Protein AF-A0AAV7AA94-F1 (afdb_monomer_lite)

Structure (mmCIF, N/CA/C/O backbone):
data_AF-A0AAV7AA94-F1
#
_entry.id   AF-A0AAV7AA94-F1
#
loop_
_atom_site.group_PDB
_atom_site.id
_atom_site.type_symbol
_atom_site.label_atom_id
_atom_site.label_alt_id
_atom_site.label_comp_id
_atom_site.label_asym_id
_atom_site.label_entity_id
_atom_site.label_seq_id
_atom_site.pdbx_PDB_ins_code
_atom_site.Cartn_x
_atom_site.Cartn_y
_atom_site.Cartn_z
_atom_site.occupancy
_atom_site.B_iso_or_equiv
_atom_site.auth_seq_id
_atom_site.auth_comp_id
_atom_site.auth_asym_id
_atom_site.auth_atom_id
_atom_site.pdbx_PDB_model_num
ATOM 1 N N . TYR A 1 1 ? -14.683 -8.692 16.006 1.00 83.81 1 TYR A N 1
ATOM 2 C CA . TYR A 1 1 ? -14.451 -7.407 15.322 1.00 83.81 1 TYR A CA 1
ATOM 3 C C . TYR A 1 1 ? -14.321 -7.687 13.835 1.00 83.81 1 TYR A C 1
ATOM 5 O O . TYR A 1 1 ? -13.961 -8.804 13.477 1.00 83.81 1 TYR A O 1
ATOM 13 N N . VAL A 1 2 ? -14.626 -6.713 12.987 1.00 88.62 2 VAL A N 1
ATOM 14 C CA . VAL A 1 2 ? -14.493 -6.786 11.529 1.00 88.62 2 VAL A CA 1
ATOM 15 C C . VAL A 1 2 ? -13.723 -5.552 11.081 1.00 88.62 2 VAL A C 1
ATOM 17 O O . VAL A 1 2 ? -14.045 -4.448 11.504 1.00 88.62 2 VAL A O 1
ATOM 20 N N . CYS A 1 3 ? -12.689 -5.728 10.267 1.00 88.19 3 CYS A N 1
ATOM 21 C CA . CYS A 1 3 ? -11.941 -4.614 9.691 1.00 88.19 3 CYS A CA 1
ATOM 22 C C . CYS A 1 3 ? -12.402 -4.384 8.258 1.00 88.19 3 CYS A C 1
ATOM 24 O O . CYS A 1 3 ? -12.640 -5.354 7.540 1.00 88.19 3 CYS A O 1
ATOM 26 N N . LEU A 1 4 ? -12.528 -3.120 7.863 1.00 88.44 4 LEU A N 1
ATOM 27 C CA . LEU A 1 4 ? -12.713 -2.785 6.458 1.00 88.44 4 LEU A CA 1
ATOM 28 C C . LEU A 1 4 ? -11.383 -2.921 5.723 1.00 88.44 4 LEU A C 1
ATOM 30 O O . LEU A 1 4 ? -10.312 -2.720 6.306 1.00 88.44 4 LEU A O 1
ATOM 34 N N . ASP A 1 5 ? -11.469 -3.236 4.438 1.00 85.06 5 ASP A N 1
ATOM 35 C CA . ASP A 1 5 ? -10.326 -3.125 3.548 1.00 85.06 5 ASP A CA 1
ATOM 36 C C . ASP A 1 5 ? -9.889 -1.658 3.436 1.00 85.06 5 ASP A C 1
ATOM 38 O O . ASP A 1 5 ? -10.720 -0.743 3.514 1.00 85.06 5 ASP A O 1
ATOM 42 N N . PRO A 1 6 ? -8.584 -1.403 3.279 1.00 84.88 6 PRO A N 1
ATOM 43 C CA . PRO A 1 6 ? -8.102 -0.048 3.114 1.00 84.88 6 PRO A CA 1
ATOM 44 C C . PRO A 1 6 ? -8.550 0.573 1.801 1.00 84.88 6 PRO A C 1
ATOM 46 O O . PRO A 1 6 ? -8.665 -0.097 0.777 1.00 84.88 6 PRO A O 1
ATOM 49 N N . GLU A 1 7 ? -8.737 1.887 1.822 1.00 86.81 7 GLU A N 1
ATOM 50 C CA . GLU A 1 7 ? -9.044 2.649 0.620 1.00 86.81 7 GLU A CA 1
ATOM 51 C C . GLU A 1 7 ? -7.862 2.583 -0.356 1.00 86.81 7 GLU A C 1
ATOM 53 O O . GLU A 1 7 ? -6.722 2.856 0.022 1.00 86.81 7 GLU A O 1
ATOM 58 N N . ILE A 1 8 ? -8.126 2.198 -1.606 1.00 86.50 8 ILE A N 1
ATOM 59 C CA . ILE A 1 8 ? -7.104 2.032 -2.645 1.00 86.50 8 ILE A CA 1
ATOM 60 C C . ILE A 1 8 ? -7.141 3.238 -3.582 1.00 86.50 8 ILE A C 1
ATOM 62 O O . ILE A 1 8 ? -8.186 3.581 -4.136 1.00 86.50 8 ILE A O 1
ATOM 66 N N . ASN A 1 9 ? -5.983 3.852 -3.817 1.00 84.81 9 ASN A N 1
ATOM 67 C CA . ASN A 1 9 ? -5.829 4.940 -4.769 1.00 84.81 9 ASN A CA 1
ATOM 68 C C . ASN A 1 9 ? -6.053 4.425 -6.210 1.00 84.81 9 ASN A C 1
ATOM 70 O O . ASN A 1 9 ? -5.343 3.519 -6.658 1.00 84.81 9 ASN A O 1
ATOM 74 N N . PRO A 1 10 ? -6.990 5.009 -6.984 1.00 84.12 10 PRO A N 1
ATOM 75 C CA . PRO A 1 10 ? -7.335 4.522 -8.322 1.00 84.12 10 PRO A CA 1
ATOM 76 C C . PRO A 1 10 ? -6.225 4.710 -9.370 1.00 84.12 10 PRO A C 1
ATOM 78 O O . PRO A 1 10 ? -6.299 4.114 -10.449 1.00 84.12 10 PRO A O 1
ATOM 81 N N . VAL A 1 11 ? -5.222 5.550 -9.093 1.00 82.75 11 VAL A N 1
ATOM 82 C CA . VAL A 1 11 ? -4.105 5.834 -10.006 1.00 82.75 11 VAL A CA 1
ATOM 83 C C . VAL A 1 11 ? -2.972 4.836 -9.799 1.00 82.75 11 VAL A C 1
ATOM 85 O O . VAL A 1 11 ? -2.507 4.228 -10.766 1.00 82.75 11 VAL A O 1
ATOM 88 N N . THR A 1 12 ? -2.544 4.670 -8.550 1.00 82.25 12 THR A N 1
ATOM 89 C CA . THR A 1 12 ? -1.344 3.911 -8.171 1.00 82.25 12 THR A CA 1
ATOM 90 C C . THR A 1 12 ? -1.650 2.481 -7.732 1.00 82.25 12 THR A C 1
ATOM 92 O O . THR A 1 12 ? -0.735 1.666 -7.659 1.00 82.25 12 THR A O 1
ATOM 95 N N . GLN A 1 13 ? -2.925 2.163 -7.473 1.00 80.12 13 GLN A N 1
ATOM 96 C CA . GLN A 1 13 ? -3.368 0.922 -6.824 1.00 80.12 13 GLN A CA 1
ATOM 97 C C . GLN A 1 13 ? -2.740 0.690 -5.441 1.00 80.12 13 GLN A C 1
ATOM 99 O O . GLN A 1 13 ? -2.670 -0.442 -4.965 1.00 80.12 13 GLN A O 1
ATOM 104 N N . GLU A 1 14 ? -2.292 1.755 -4.776 1.00 84.00 14 GLU A N 1
ATOM 105 C CA . GLU A 1 14 ? -1.731 1.676 -3.431 1.00 84.00 14 GLU A CA 1
ATOM 106 C C . GLU A 1 14 ? -2.779 2.024 -2.363 1.00 84.00 14 GLU A C 1
ATOM 108 O O . GLU A 1 14 ? -3.677 2.829 -2.624 1.00 84.00 14 GLU A O 1
ATOM 113 N N . PRO A 1 15 ? -2.669 1.472 -1.146 1.00 84.06 15 PRO A N 1
ATOM 114 C CA . PRO A 1 15 ? -3.479 1.917 -0.022 1.00 84.06 15 PRO A CA 1
ATOM 115 C C . PRO A 1 15 ? -3.218 3.393 0.300 1.00 84.06 15 PRO A C 1
ATOM 117 O O . PRO A 1 15 ? -2.068 3.825 0.421 1.00 84.06 15 PRO A O 1
ATOM 120 N N . VAL A 1 16 ? -4.286 4.168 0.474 1.00 82.44 16 VAL A N 1
ATOM 121 C CA . VAL A 1 16 ? -4.217 5.593 0.804 1.00 82.44 16 VAL A CA 1
ATOM 122 C C . VAL A 1 16 ? -3.453 5.772 2.123 1.00 82.44 16 VAL A C 1
ATOM 124 O O . VAL A 1 16 ? -3.758 5.128 3.124 1.00 82.44 16 VAL A O 1
ATOM 127 N N . ARG A 1 17 ? -2.453 6.669 2.122 1.00 79.38 17 ARG A N 1
ATOM 128 C CA . ARG A 1 17 ? -1.553 6.956 3.262 1.00 79.38 17 ARG A CA 1
ATOM 129 C C . ARG A 1 17 ? -0.645 5.783 3.674 1.00 79.38 17 ARG A C 1
ATOM 131 O O . ARG A 1 17 ? -0.409 5.571 4.861 1.00 79.38 17 ARG A O 1
ATOM 138 N N . CYS A 1 18 ? -0.088 5.061 2.702 1.00 83.50 18 CYS A N 1
ATOM 139 C CA . CYS A 1 18 ? 1.033 4.147 2.938 1.00 83.50 18 CYS A CA 1
ATOM 140 C C . CYS A 1 18 ? 2.299 4.919 3.349 1.00 83.50 18 CYS A C 1
ATOM 142 O O . CYS A 1 18 ? 2.897 5.624 2.540 1.00 83.50 18 CYS A O 1
ATOM 144 N N . ALA A 1 19 ? 2.717 4.780 4.609 1.00 81.50 19 ALA A N 1
ATOM 145 C CA . ALA A 1 19 ? 3.949 5.360 5.140 1.00 81.50 19 ALA A CA 1
ATOM 146 C C . ALA A 1 19 ? 4.774 4.265 5.825 1.00 81.50 19 ALA A C 1
ATOM 148 O O . ALA A 1 19 ? 4.233 3.448 6.563 1.00 81.50 19 ALA A O 1
ATOM 149 N N . ASN A 1 20 ? 6.090 4.219 5.587 1.00 85.25 20 ASN A N 1
ATOM 150 C CA . ASN A 1 20 ? 6.971 3.183 6.153 1.00 85.25 20 ASN A CA 1
ATOM 151 C C . ASN A 1 20 ? 6.428 1.750 5.960 1.00 85.25 20 ASN A C 1
ATOM 153 O O . ASN A 1 20 ? 6.374 0.961 6.901 1.00 85.25 20 ASN A O 1
ATOM 157 N N . PHE A 1 21 ? 5.975 1.429 4.743 1.00 83.25 21 PHE A N 1
ATOM 158 C CA . PHE A 1 21 ? 5.410 0.117 4.386 1.00 83.25 21 PHE A CA 1
ATOM 159 C C . PHE A 1 21 ? 4.195 -0.323 5.217 1.00 83.25 21 PHE A C 1
ATOM 161 O O . PHE A 1 21 ? 3.848 -1.505 5.252 1.00 83.25 21 PHE A O 1
ATOM 168 N N . THR A 1 22 ? 3.532 0.624 5.878 1.00 87.25 22 THR A N 1
ATOM 169 C CA . THR A 1 22 ? 2.361 0.367 6.709 1.00 87.25 22 THR A CA 1
ATOM 170 C C . THR A 1 22 ? 1.267 1.379 6.385 1.00 87.25 22 THR A C 1
ATOM 172 O O . THR A 1 22 ? 1.534 2.564 6.191 1.00 87.25 22 THR A O 1
ATOM 175 N N . ALA A 1 23 ? 0.023 0.926 6.317 1.00 88.81 23 ALA A N 1
ATOM 176 C CA . ALA A 1 23 ? -1.131 1.816 6.290 1.00 88.81 23 ALA A CA 1
ATOM 177 C C . ALA A 1 23 ? -2.195 1.326 7.276 1.00 88.81 23 ALA A C 1
ATOM 179 O O . ALA A 1 23 ? -2.098 0.219 7.803 1.00 88.81 23 ALA A O 1
ATOM 180 N N . SER A 1 24 ? -3.160 2.185 7.596 1.00 88.31 24 SER A N 1
ATOM 181 C CA . SER A 1 24 ? -4.094 1.983 8.710 1.00 88.31 24 SER A CA 1
ATOM 182 C C . SER A 1 24 ? -5.532 1.908 8.217 1.00 88.31 24 SER A C 1
ATOM 184 O O . SER A 1 24 ? -5.987 2.814 7.523 1.00 88.31 24 SER A O 1
ATOM 186 N N . ALA A 1 25 ? -6.248 0.840 8.580 1.00 89.19 25 ALA A N 1
ATOM 187 C CA . ALA A 1 25 ? -7.649 0.633 8.209 1.00 89.19 25 ALA A CA 1
ATOM 188 C C . ALA A 1 25 ? -8.548 0.624 9.457 1.00 89.19 25 ALA A C 1
ATOM 190 O O . ALA A 1 25 ? -8.123 0.118 10.503 1.00 89.19 25 A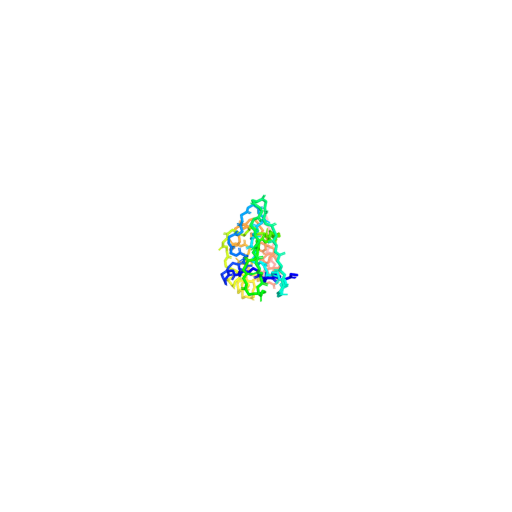LA A O 1
ATOM 191 N N . PRO A 1 26 ? -9.771 1.179 9.381 1.00 89.38 26 PRO A N 1
ATOM 192 C CA . PRO A 1 26 ? -10.699 1.195 10.505 1.00 89.38 26 PRO A CA 1
ATOM 193 C C . PRO A 1 26 ? -11.290 -0.198 10.769 1.00 89.38 26 PRO A C 1
ATOM 195 O O . PRO A 1 26 ? -11.689 -0.918 9.848 1.00 89.38 26 PRO A O 1
ATOM 198 N N . CYS A 1 27 ? -11.387 -0.558 12.048 1.00 89.19 27 CYS A N 1
ATOM 199 C CA . CYS A 1 27 ? -11.992 -1.800 12.512 1.00 89.19 27 CYS A CA 1
ATOM 200 C C . CYS A 1 27 ? -13.173 -1.542 13.453 1.00 89.19 27 CYS A C 1
ATOM 202 O O . CYS A 1 27 ? -13.127 -0.684 14.338 1.00 89.19 27 CYS A O 1
ATOM 204 N N 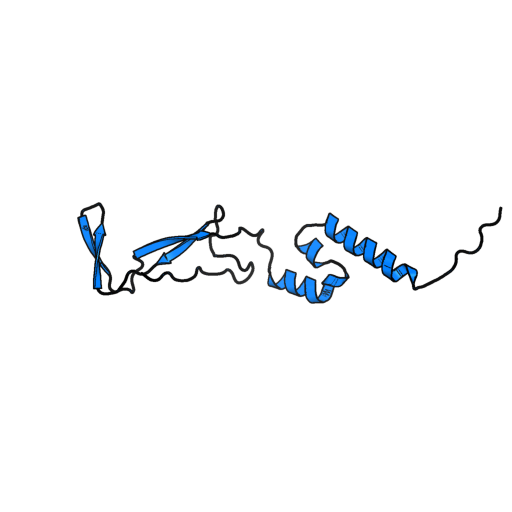. TYR A 1 28 ? -14.216 -2.350 13.276 1.00 90.19 28 TYR A N 1
ATOM 205 C CA . TYR A 1 28 ? -15.487 -2.284 13.981 1.00 90.19 28 TYR A CA 1
ATOM 206 C C . TYR A 1 28 ? -15.590 -3.443 14.981 1.00 90.19 28 TYR A C 1
ATOM 208 O O . TYR A 1 28 ? -15.471 -4.616 14.601 1.00 90.19 28 TYR A O 1
ATOM 216 N N . PRO A 1 29 ? -15.780 -3.165 16.275 1.00 88.50 29 PRO A N 1
ATOM 217 C CA . PRO A 1 29 ? -16.061 -4.196 17.267 1.00 88.50 29 PRO A CA 1
ATOM 218 C C . PRO A 1 29 ? -17.420 -4.876 17.023 1.00 88.50 29 PRO A C 1
ATOM 220 O O . PRO A 1 29 ? -18.221 -4.433 16.207 1.00 88.50 29 PRO A O 1
ATOM 223 N N . ALA A 1 30 ? -17.670 -6.000 17.701 1.00 86.12 30 ALA A N 1
ATOM 224 C CA . ALA A 1 30 ? -18.969 -6.671 17.614 1.00 86.12 30 ALA A CA 1
ATOM 225 C C . ALA A 1 30 ? -20.083 -5.788 18.222 1.00 86.12 30 ALA A C 1
ATOM 227 O O . ALA A 1 30 ? -19.797 -5.000 19.123 1.00 86.12 30 ALA A O 1
ATOM 228 N N . PRO A 1 31 ? -21.339 -5.894 17.757 1.00 87.50 31 PRO A N 1
ATOM 229 C CA . PRO A 1 31 ? -22.448 -5.169 18.370 1.00 87.50 31 PRO A CA 1
ATOM 230 C C . PRO A 1 31 ? -22.679 -5.634 19.815 1.00 87.50 31 PRO A C 1
ATOM 232 O O . PRO A 1 31 ? -22.487 -6.810 20.127 1.00 87.50 31 PRO A O 1
ATOM 235 N N . ASN A 1 32 ? -23.133 -4.719 20.675 1.00 86.38 32 ASN A N 1
ATOM 236 C CA . ASN A 1 32 ? -23.437 -4.956 22.093 1.00 86.38 32 ASN A CA 1
ATOM 237 C C . ASN A 1 32 ? -22.229 -5.395 22.938 1.00 86.38 32 ASN A C 1
ATOM 239 O O . ASN A 1 32 ? -22.382 -6.170 23.882 1.00 86.38 32 ASN A O 1
ATOM 243 N N . ILE A 1 33 ? -21.031 -4.893 22.623 1.00 84.94 33 ILE A N 1
ATOM 244 C CA . ILE A 1 33 ? -19.844 -5.087 23.466 1.00 84.94 33 ILE A CA 1
ATOM 245 C C . ILE A 1 33 ? -19.437 -3.770 24.125 1.00 84.94 33 ILE A C 1
ATOM 247 O O . ILE A 1 33 ? -19.423 -2.720 23.487 1.00 84.94 33 ILE A O 1
ATOM 251 N N . SER A 1 34 ? -19.105 -3.823 25.412 1.00 83.69 34 SER A N 1
ATOM 252 C CA . SER A 1 34 ? -18.586 -2.685 26.170 1.00 83.69 34 SER A CA 1
ATOM 253 C C . SER A 1 34 ? -17.080 -2.829 26.349 1.00 83.69 34 SER A C 1
ATOM 255 O O . SER A 1 34 ? -16.637 -3.813 26.947 1.00 83.69 34 SER A O 1
ATOM 257 N N . CYS A 1 35 ? -16.294 -1.862 25.876 1.00 78.44 35 CYS A N 1
ATOM 258 C CA . CYS A 1 35 ? -14.876 -1.797 26.222 1.00 78.44 35 CYS A CA 1
ATOM 259 C C . CYS A 1 35 ? -14.678 -0.833 27.384 1.00 78.44 35 CYS A C 1
ATOM 261 O O . CYS A 1 35 ? -15.364 0.181 27.495 1.00 78.44 35 CYS A O 1
ATOM 263 N N . LYS A 1 36 ? -13.708 -1.154 28.234 1.00 85.75 36 LYS A N 1
ATOM 264 C CA . LYS A 1 36 ? -13.233 -0.262 29.281 1.00 85.75 36 LYS A CA 1
ATOM 265 C C . LYS A 1 36 ? -11.891 0.302 28.838 1.00 85.75 36 LYS A C 1
ATOM 267 O O . LYS A 1 36 ? -10.982 -0.476 28.553 1.00 85.75 36 LYS A O 1
ATOM 272 N N . ASP A 1 37 ? -11.802 1.620 28.740 1.00 81.56 37 ASP A N 1
ATOM 273 C CA . ASP A 1 37 ? -10.551 2.297 28.406 1.00 81.56 37 ASP A CA 1
ATOM 274 C C . ASP A 1 37 ? -9.571 2.253 29.594 1.00 81.56 37 ASP A C 1
ATOM 276 O O . ASP A 1 37 ? -9.961 1.932 30.724 1.00 81.56 37 ASP A O 1
ATOM 280 N N . TYR A 1 38 ? -8.308 2.607 29.360 1.00 79.56 38 TYR A N 1
ATOM 281 C CA . TYR A 1 38 ? -7.283 2.717 30.402 1.00 79.56 38 TYR A CA 1
ATOM 282 C C . TYR A 1 38 ? -7.666 3.733 31.493 1.00 79.56 38 TYR A C 1
ATOM 284 O O . TYR A 1 38 ? -7.340 3.520 32.659 1.00 79.56 38 TYR A O 1
ATOM 292 N N . ASP A 1 39 ? -8.448 4.759 31.144 1.00 82.38 39 ASP A N 1
ATOM 293 C CA . ASP A 1 39 ? -9.008 5.753 32.074 1.00 82.38 39 ASP A CA 1
ATOM 294 C C . ASP A 1 39 ? -10.263 5.265 32.829 1.00 82.38 39 ASP A C 1
ATOM 296 O O . ASP A 1 39 ? -10.867 5.996 33.615 1.00 82.38 39 ASP A O 1
ATOM 300 N N . GLY A 1 40 ? -10.698 4.021 32.599 1.00 82.56 40 GLY A N 1
ATOM 301 C CA . GLY A 1 40 ? -11.854 3.416 33.262 1.00 82.56 40 GLY A CA 1
ATOM 302 C C . GLY A 1 40 ? -13.216 3.802 32.678 1.00 82.56 40 GLY A C 1
ATOM 303 O O . GLY A 1 40 ? -14.236 3.313 33.170 1.00 82.56 40 GLY A O 1
ATOM 304 N N . ASN A 1 41 ? -13.249 4.619 31.621 1.00 83.56 41 ASN A N 1
ATOM 305 C CA . ASN A 1 41 ? -14.468 4.958 30.892 1.00 83.56 41 ASN A CA 1
ATOM 306 C C . ASN A 1 41 ? -14.996 3.734 30.122 1.00 83.56 41 ASN A C 1
ATOM 308 O O . ASN A 1 41 ? -14.222 3.008 29.501 1.00 83.56 41 ASN A O 1
ATOM 312 N N . THR A 1 42 ? -16.306 3.491 30.179 1.00 81.25 42 THR A N 1
ATOM 313 C CA . THR A 1 42 ? -16.940 2.349 29.508 1.00 81.25 42 THR A CA 1
ATOM 314 C C . THR A 1 42 ? -17.665 2.832 28.259 1.00 81.25 42 THR A C 1
ATOM 316 O O . THR A 1 42 ? -18.690 3.502 28.358 1.00 81.25 42 THR A O 1
ATOM 319 N N . THR A 1 43 ? -17.150 2.482 27.084 1.00 80.25 43 THR A N 1
ATOM 320 C CA . THR A 1 43 ? -17.779 2.786 25.796 1.00 80.25 43 THR A CA 1
ATOM 321 C C . THR A 1 43 ? -18.502 1.546 25.280 1.00 80.25 43 THR A C 1
ATOM 323 O O . THR A 1 43 ? -17.921 0.468 25.137 1.00 80.25 43 THR A O 1
ATOM 326 N N . ALA A 1 44 ? -19.811 1.674 25.064 1.00 81.00 44 ALA A N 1
ATOM 327 C CA . ALA A 1 44 ? -20.638 0.616 24.499 1.00 81.00 44 ALA A CA 1
ATOM 328 C C . ALA A 1 44 ? -20.656 0.751 22.977 1.00 81.00 44 ALA A C 1
ATOM 330 O O . ALA A 1 44 ? -21.112 1.762 22.451 1.00 81.00 44 ALA A O 1
ATOM 331 N N . PHE A 1 45 ? -20.191 -0.275 22.270 1.00 81.50 45 PHE A N 1
ATOM 332 C CA . PHE A 1 45 ? -20.140 -0.262 20.818 1.00 81.50 45 PHE A CA 1
ATOM 333 C C . PHE A 1 45 ? -21.342 -0.993 20.215 1.00 81.50 45 PHE A C 1
ATOM 335 O O . PHE A 1 45 ? -21.576 -2.179 20.456 1.00 81.50 45 PHE A O 1
ATOM 342 N N . SER A 1 46 ? -22.068 -0.295 19.342 1.00 79.88 46 SER A N 1
ATOM 343 C CA . SER A 1 46 ? -23.196 -0.845 18.570 1.00 79.88 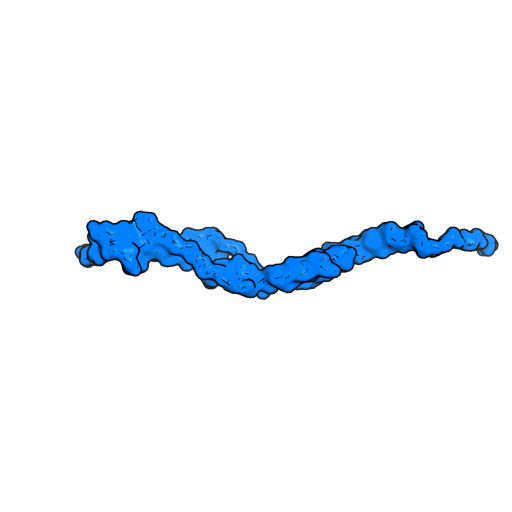46 SER A CA 1
ATOM 344 C C . SER A 1 46 ? -22.748 -1.556 17.274 1.00 79.88 46 SER A C 1
ATOM 346 O O . SER A 1 46 ? -23.549 -1.897 16.410 1.00 79.88 46 SER A O 1
ATOM 348 N N . GLY A 1 47 ? -21.437 -1.763 17.096 1.00 78.44 47 GLY A N 1
ATOM 349 C CA . GLY A 1 47 ? -20.845 -2.407 15.915 1.00 78.44 47 GLY A CA 1
ATOM 350 C C . GLY A 1 47 ? -20.772 -1.542 14.649 1.00 78.44 47 GLY A C 1
ATOM 351 O O . GLY A 1 47 ? -20.260 -1.998 13.632 1.00 78.44 47 GLY A O 1
ATOM 352 N N . LYS A 1 48 ? -21.243 -0.288 14.704 1.00 81.19 48 LYS A N 1
ATOM 353 C CA . LYS A 1 48 ? -21.152 0.702 13.609 1.00 81.19 48 LYS A CA 1
ATOM 3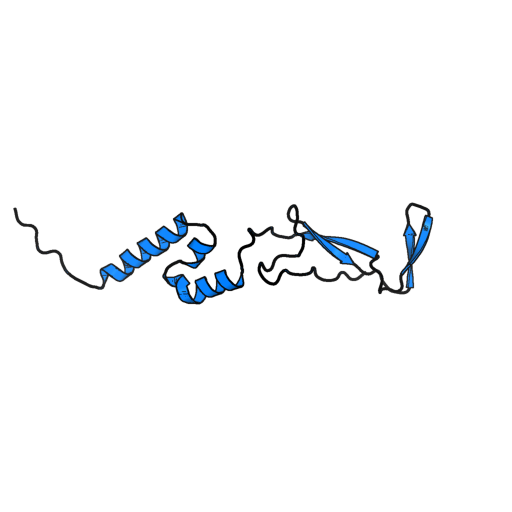54 C C . LYS A 1 48 ? -20.075 1.770 13.836 1.00 81.19 48 LYS A C 1
ATOM 356 O O . LYS A 1 48 ? -19.762 2.545 12.940 1.00 81.19 48 LYS A O 1
ATOM 361 N N . GLU A 1 49 ? -19.507 1.816 15.032 1.00 84.56 49 GLU A N 1
ATOM 362 C CA . GLU A 1 49 ? -18.506 2.806 15.421 1.00 84.56 49 GLU A CA 1
ATOM 363 C C . GLU A 1 49 ? -17.092 2.266 15.208 1.00 84.56 49 GLU A C 1
ATOM 365 O O . GLU A 1 49 ? -16.841 1.068 15.357 1.00 84.56 49 GLU A O 1
ATOM 370 N N . ILE A 1 50 ? -16.165 3.158 14.855 1.00 85.44 50 ILE A N 1
ATOM 371 C CA . ILE A 1 50 ? -14.752 2.809 14.696 1.00 85.44 50 ILE A CA 1
ATOM 372 C C . ILE A 1 50 ? -14.180 2.579 16.095 1.00 85.44 50 ILE A C 1
ATOM 374 O O . ILE A 1 50 ? -14.103 3.511 16.890 1.00 85.44 50 ILE A O 1
ATOM 378 N N . GLY A 1 51 ? -13.781 1.342 16.394 1.00 84.25 51 GLY A N 1
ATOM 379 C CA . GLY A 1 51 ? -13.181 1.006 17.686 1.00 84.25 51 GLY A CA 1
ATOM 380 C C . GLY A 1 51 ? -11.676 1.258 17.711 1.00 84.25 51 GLY A C 1
ATOM 381 O O . GLY A 1 51 ? -11.142 1.757 18.693 1.00 84.25 51 GLY A O 1
ATOM 382 N N . PHE A 1 52 ? -10.981 0.906 16.629 1.00 86.38 52 PHE A N 1
ATOM 383 C CA . PHE A 1 52 ? -9.534 1.082 16.508 1.00 86.38 52 PHE A CA 1
ATOM 384 C C . PHE A 1 52 ? -9.096 1.034 15.042 1.00 86.38 52 PHE A C 1
ATOM 386 O O . PHE A 1 52 ? -9.838 0.580 14.168 1.00 86.38 52 PHE A O 1
ATOM 393 N N . TYR A 1 53 ? -7.865 1.471 14.783 1.00 88.56 53 TYR A N 1
ATOM 394 C CA . TYR A 1 53 ? -7.213 1.326 13.486 1.00 88.56 53 TYR A CA 1
ATOM 395 C C . TYR A 1 53 ? -6.207 0.183 13.541 1.00 88.56 53 TYR A C 1
ATOM 397 O O . TYR A 1 53 ? -5.384 0.119 14.455 1.00 88.56 53 TYR A O 1
ATOM 405 N N . ARG A 1 54 ? -6.255 -0.714 12.558 1.00 88.25 54 ARG A N 1
ATOM 406 C CA . ARG A 1 54 ? -5.288 -1.805 12.432 1.00 88.25 54 ARG A CA 1
ATOM 407 C C . ARG A 1 54 ? -4.250 -1.461 11.362 1.00 88.25 54 ARG A C 1
ATOM 409 O O . ARG A 1 54 ? -4.651 -1.134 10.241 1.00 88.25 54 ARG A O 1
ATOM 416 N N . PRO A 1 55 ? -2.943 -1.574 11.667 1.00 88.19 55 PRO A N 1
ATOM 417 C CA . PRO A 1 55 ? -1.908 -1.464 10.655 1.00 88.19 55 PRO A CA 1
ATOM 418 C C . PRO A 1 55 ? -1.920 -2.700 9.751 1.00 88.19 55 PRO A C 1
ATOM 420 O O . PRO A 1 55 ? -2.024 -3.836 10.223 1.00 88.19 55 PRO A O 1
ATOM 423 N N . PHE A 1 56 ? -1.784 -2.482 8.452 1.00 87.44 56 PHE A N 1
ATOM 424 C CA . PHE A 1 56 ? -1.619 -3.521 7.448 1.00 87.44 56 PHE A CA 1
ATOM 425 C C . PHE A 1 56 ? -0.366 -3.240 6.606 1.00 87.44 56 PHE A C 1
ATOM 427 O O . PHE A 1 56 ? -0.003 -2.075 6.403 1.00 87.44 56 PHE A O 1
ATOM 434 N N . PRO A 1 57 ? 0.314 -4.294 6.123 1.00 86.75 57 PRO A N 1
ATOM 435 C CA . PRO A 1 57 ? 1.492 -4.130 5.288 1.00 86.75 57 PRO A CA 1
ATOM 436 C C . PRO A 1 57 ? 1.092 -3.534 3.935 1.00 86.75 57 PRO A C 1
ATOM 438 O O . PRO A 1 57 ? 0.167 -4.015 3.280 1.00 86.75 57 PRO A O 1
ATOM 441 N N . CYS A 1 58 ? 1.805 -2.502 3.501 1.00 85.94 58 CYS A N 1
ATOM 442 C CA . CYS A 1 58 ? 1.638 -1.890 2.188 1.00 85.94 58 CYS A CA 1
ATOM 443 C C . CYS A 1 58 ? 2.998 -1.700 1.514 1.00 85.94 58 CYS A C 1
ATOM 445 O O . CYS A 1 58 ? 4.032 -1.575 2.168 1.00 85.94 58 CYS A O 1
ATOM 447 N N . ARG A 1 59 ? 3.014 -1.685 0.181 1.00 82.38 59 ARG A N 1
ATOM 448 C CA . ARG A 1 59 ? 4.222 -1.382 -0.588 1.00 82.38 59 ARG A CA 1
ATOM 449 C C . ARG A 1 59 ? 4.128 0.048 -1.091 1.00 82.38 59 ARG A C 1
ATOM 451 O O . ARG A 1 59 ? 3.241 0.336 -1.886 1.00 82.38 59 ARG A O 1
ATOM 458 N N . ASN A 1 60 ? 5.049 0.904 -0.655 1.00 80.31 60 ASN A N 1
ATOM 459 C CA . ASN A 1 60 ? 5.148 2.258 -1.185 1.00 80.31 60 ASN A CA 1
ATOM 460 C C . ASN A 1 60 ? 5.538 2.185 -2.668 1.00 80.31 60 ASN A C 1
ATOM 462 O O . ASN A 1 60 ? 6.560 1.575 -3.002 1.00 80.31 60 ASN A O 1
ATOM 466 N N . VAL A 1 61 ? 4.720 2.755 -3.550 1.00 77.94 61 VAL A N 1
ATOM 467 C CA . VAL A 1 61 ? 5.036 2.846 -4.978 1.00 77.94 61 VAL A CA 1
ATOM 468 C C . VAL A 1 61 ? 5.427 4.278 -5.316 1.00 77.94 61 VAL A C 1
ATOM 470 O O . VAL A 1 61 ? 4.953 5.227 -4.707 1.00 77.94 61 VAL A O 1
ATOM 473 N N . ASN A 1 62 ? 6.297 4.456 -6.311 1.00 74.19 62 ASN A N 1
ATOM 474 C CA . ASN A 1 62 ? 6.826 5.768 -6.717 1.00 74.19 62 ASN A CA 1
ATOM 475 C C . ASN A 1 62 ? 5.773 6.692 -7.382 1.00 74.19 62 ASN A C 1
ATOM 477 O O . ASN A 1 62 ? 6.129 7.558 -8.173 1.00 74.19 62 ASN A O 1
ATOM 481 N N . GLY A 1 63 ? 4.476 6.483 -7.134 1.00 76.88 63 GLY A N 1
ATOM 482 C CA . GLY A 1 63 ? 3.393 7.297 -7.687 1.00 76.88 63 GLY A CA 1
ATOM 483 C C . GLY A 1 63 ? 3.058 7.040 -9.162 1.00 76.88 63 GLY A C 1
ATOM 484 O O . GLY A 1 63 ? 2.220 7.743 -9.723 1.00 76.88 63 GLY A O 1
ATOM 485 N N . TYR A 1 64 ? 3.676 6.049 -9.813 1.00 78.94 64 TYR A N 1
ATOM 486 C CA . TYR A 1 64 ? 3.382 5.727 -11.213 1.00 78.94 64 TYR A CA 1
ATOM 487 C C . TYR A 1 64 ? 1.973 5.157 -11.388 1.00 78.94 64 TYR A C 1
ATOM 489 O O . TYR A 1 64 ? 1.499 4.360 -10.575 1.00 78.94 64 TYR A O 1
ATOM 497 N N . SER A 1 65 ? 1.310 5.533 -12.486 1.00 80.00 65 SER A N 1
ATOM 498 C CA . SER A 1 65 ? -0.033 5.035 -12.761 1.00 80.00 65 SER A CA 1
ATOM 499 C C . SER A 1 65 ? 0.008 3.600 -13.271 1.00 80.00 65 SER A C 1
ATOM 501 O O . SER A 1 65 ? 0.537 3.324 -14.351 1.00 80.00 65 SER A O 1
ATOM 503 N N . TYR A 1 66 ? -0.634 2.697 -12.531 1.00 82.25 66 TYR A N 1
ATOM 504 C CA . TYR A 1 66 ? -0.745 1.292 -12.914 1.00 82.25 66 TYR A CA 1
ATOM 505 C C . TYR A 1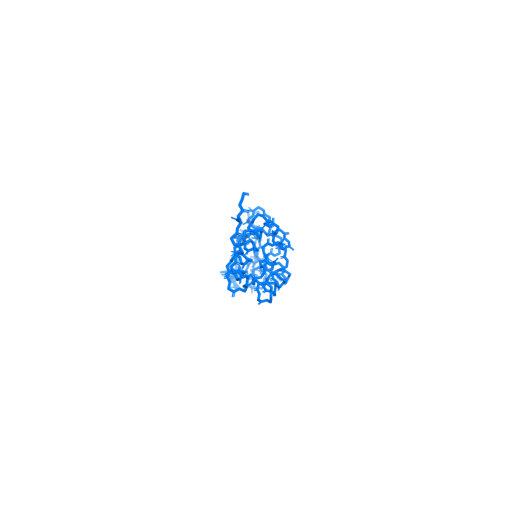 66 ? -1.442 1.123 -14.271 1.00 82.25 66 TYR A C 1
ATOM 507 O O . TYR A 1 66 ? -1.007 0.333 -15.104 1.00 82.25 66 TYR A O 1
ATOM 515 N N . LYS A 1 67 ? -2.492 1.912 -14.536 1.00 83.06 67 LYS A N 1
ATOM 516 C CA . LYS A 1 67 ? -3.238 1.853 -15.804 1.00 83.06 67 LYS A CA 1
ATOM 517 C C . LYS A 1 67 ? -2.352 2.160 -17.008 1.00 83.06 67 LYS A C 1
ATOM 519 O O . LYS A 1 67 ? -2.452 1.485 -18.029 1.00 83.06 67 LYS A O 1
ATOM 524 N N . VAL A 1 68 ? -1.489 3.167 -16.880 1.00 83.31 68 VAL A N 1
ATOM 525 C CA . VAL A 1 68 ? -0.571 3.573 -17.949 1.00 83.31 68 VAL A CA 1
ATOM 526 C C . VAL A 1 68 ? 0.514 2.521 -18.146 1.00 83.31 68 VAL A C 1
ATOM 528 O O . VAL A 1 68 ? 0.769 2.151 -19.286 1.00 83.31 68 VAL A O 1
ATOM 531 N N . ALA A 1 69 ? 1.083 1.978 -17.066 1.00 83.62 69 ALA A N 1
ATOM 532 C CA . ALA A 1 69 ? 2.047 0.879 -17.147 1.00 83.62 69 ALA A CA 1
ATOM 533 C C . ALA A 1 69 ? 1.452 -0.344 -17.872 1.00 83.62 69 ALA A C 1
ATOM 535 O O . ALA A 1 69 ? 2.011 -0.844 -18.846 1.00 83.62 69 ALA A O 1
ATOM 536 N N . VAL A 1 70 ? 0.238 -0.764 -17.499 1.00 84.38 70 VAL A N 1
ATOM 537 C CA . VAL A 1 70 ? -0.441 -1.888 -18.165 1.00 84.38 70 VAL A CA 1
ATOM 538 C C . VAL A 1 70 ? -0.731 -1.586 -19.637 1.00 84.38 70 VAL A C 1
ATOM 540 O O . VAL A 1 70 ? -0.479 -2.434 -20.492 1.00 84.38 70 VAL A O 1
ATOM 543 N N . ALA A 1 71 ? -1.209 -0.383 -19.964 1.00 85.56 71 ALA A N 1
ATOM 544 C CA . ALA A 1 71 ? -1.441 0.010 -21.352 1.00 85.56 71 ALA A CA 1
ATOM 545 C C . ALA A 1 71 ? -0.135 0.024 -22.171 1.00 85.56 71 ALA A C 1
ATOM 547 O O . ALA A 1 71 ? -0.095 -0.516 -23.277 1.00 85.56 71 ALA A O 1
ATOM 548 N N . LEU A 1 72 ? 0.952 0.571 -21.620 1.00 80.19 72 LEU A N 1
ATOM 549 C CA . LEU A 1 72 ? 2.273 0.568 -22.250 1.00 80.19 72 LEU A CA 1
ATOM 550 C C . LEU A 1 72 ? 2.810 -0.850 -22.440 1.00 80.19 72 LEU A C 1
ATOM 552 O O . LEU A 1 72 ? 3.385 -1.134 -23.486 1.00 80.19 72 LEU A O 1
ATOM 556 N N . SER A 1 73 ? 2.578 -1.748 -21.485 1.00 78.38 73 SER A N 1
ATOM 557 C CA . SER A 1 73 ? 2.919 -3.167 -21.599 1.00 78.38 73 SER A CA 1
ATOM 558 C C . SER A 1 73 ? 2.137 -3.871 -22.713 1.00 78.38 73 SER A C 1
ATOM 560 O O . SER A 1 73 ? 2.725 -4.621 -23.490 1.00 78.38 73 SER A O 1
ATOM 562 N N . LEU A 1 74 ? 0.831 -3.616 -22.836 1.00 83.69 74 LEU A N 1
ATOM 563 C CA . LEU A 1 74 ? -0.018 -4.258 -23.846 1.00 83.69 74 LEU A CA 1
ATOM 564 C C . LEU A 1 74 ? 0.257 -3.744 -25.265 1.00 83.69 74 LEU A C 1
ATOM 566 O O . LEU A 1 74 ? 0.376 -4.541 -26.192 1.00 83.69 74 LEU A O 1
ATOM 570 N N . PHE A 1 75 ? 0.373 -2.425 -25.445 1.00 82.06 75 PHE A N 1
ATOM 571 C CA . PHE A 1 75 ? 0.480 -1.816 -26.776 1.00 82.06 75 PHE A CA 1
ATOM 572 C C . PHE A 1 75 ? 1.930 -1.586 -27.233 1.00 82.06 75 PHE A C 1
ATOM 574 O O . PHE A 1 75 ? 2.237 -1.724 -28.417 1.00 82.06 75 PHE A O 1
ATOM 581 N N . LEU A 1 76 ? 2.840 -1.252 -26.314 1.00 75.19 76 LEU A N 1
ATOM 582 C CA . LEU A 1 76 ? 4.241 -0.918 -26.604 1.00 75.19 76 LEU A CA 1
ATOM 583 C C . LEU A 1 76 ? 5.237 -1.825 -25.849 1.00 75.19 76 LEU A C 1
ATOM 585 O O . LEU A 1 76 ? 6.438 -1.544 -25.816 1.00 75.19 76 LEU A O 1
ATOM 589 N N . GLY A 1 77 ? 4.780 -2.943 -25.271 1.00 70.25 77 GLY A N 1
ATOM 590 C CA . GLY A 1 77 ? 5.642 -3.874 -24.537 1.00 70.25 77 GLY A CA 1
ATOM 591 C C . GLY A 1 77 ? 6.690 -4.547 -25.421 1.00 70.25 77 GLY A C 1
ATOM 592 O O . GLY A 1 77 ? 7.803 -4.811 -24.973 1.00 70.25 77 GLY A O 1
ATOM 593 N N . TRP A 1 78 ? 6.387 -4.743 -26.709 1.00 68.00 78 TRP A N 1
ATOM 594 C CA . TRP A 1 78 ? 7.337 -5.268 -27.695 1.00 68.00 78 TRP A CA 1
ATOM 595 C C . TRP A 1 78 ? 8.495 -4.299 -28.004 1.00 68.00 78 TRP A C 1
ATOM 597 O O . TRP A 1 78 ? 9.576 -4.764 -28.366 1.00 68.00 78 TRP A O 1
ATOM 607 N N . LEU A 1 79 ? 8.295 -2.991 -27.784 1.00 70.56 79 LEU A N 1
ATOM 608 C CA . LEU A 1 79 ? 9.323 -1.940 -27.835 1.00 70.56 79 LEU A CA 1
ATOM 609 C C . LEU A 1 79 ? 9.980 -1.674 -26.466 1.00 70.56 79 LEU A C 1
ATOM 611 O O . LEU A 1 79 ? 10.951 -0.928 -26.389 1.00 70.56 79 LEU A O 1
ATOM 615 N N . GLY A 1 80 ? 9.463 -2.264 -25.382 1.00 68.12 80 GLY A N 1
ATOM 616 C CA . GLY A 1 80 ? 9.975 -2.061 -24.024 1.00 68.12 80 GLY A CA 1
ATOM 617 C C . GLY A 1 80 ? 9.601 -0.718 -23.381 1.00 68.12 80 GLY A C 1
ATOM 618 O O . GLY A 1 80 ? 10.221 -0.343 -22.387 1.00 68.12 80 GLY A O 1
ATOM 619 N N . ALA A 1 81 ? 8.593 -0.002 -23.900 1.00 74.12 81 ALA A N 1
ATOM 620 C CA . ALA A 1 81 ? 8.196 1.326 -23.406 1.00 74.12 81 ALA A CA 1
ATOM 621 C C . ALA A 1 81 ? 7.751 1.333 -21.930 1.00 74.12 81 ALA A C 1
ATOM 623 O O . ALA A 1 81 ? 8.014 2.294 -21.211 1.00 74.12 81 ALA A O 1
ATOM 624 N N . ASP A 1 82 ? 7.144 0.240 -21.459 1.00 74.50 82 ASP A N 1
ATOM 625 C CA . ASP A 1 82 ? 6.776 0.043 -20.051 1.00 74.50 82 ASP A CA 1
ATOM 626 C C . ASP A 1 82 ? 7.980 0.191 -19.096 1.00 74.50 82 ASP A C 1
ATOM 628 O O . ASP A 1 82 ? 7.906 0.897 -18.092 1.00 74.50 82 ASP A O 1
ATOM 632 N N . ARG A 1 83 ? 9.146 -0.366 -19.454 1.00 72.56 83 ARG A N 1
ATOM 633 C CA . ARG A 1 83 ? 10.352 -0.299 -18.606 1.00 72.56 83 ARG A CA 1
ATOM 634 C C . ARG A 1 83 ? 10.981 1.091 -18.566 1.00 72.56 83 ARG A C 1
ATOM 636 O O . ARG A 1 83 ? 11.549 1.470 -17.542 1.00 72.56 83 ARG A O 1
ATOM 643 N N . PHE A 1 84 ? 10.847 1.861 -19.646 1.00 68.56 84 PHE A N 1
ATOM 644 C CA . PHE A 1 84 ? 11.227 3.274 -19.650 1.00 68.56 84 PHE A CA 1
ATOM 645 C C . PHE A 1 84 ? 10.297 4.104 -18.759 1.00 68.56 84 PHE A C 1
ATOM 647 O O . PHE A 1 84 ? 10.773 4.975 -18.036 1.00 68.56 84 PHE A O 1
ATOM 654 N N . TYR A 1 85 ? 8.998 3.793 -18.748 1.00 67.94 85 TYR A N 1
ATOM 655 C CA . TYR A 1 85 ? 8.007 4.500 -17.934 1.00 67.94 85 TYR A CA 1
ATOM 656 C C . TYR A 1 85 ? 8.197 4.287 -16.426 1.00 67.94 85 TYR A C 1
ATOM 658 O O . TYR A 1 85 ? 8.024 5.226 -15.657 1.00 67.94 85 TYR A O 1
ATOM 666 N N . LEU A 1 86 ? 8.626 3.095 -15.997 1.00 69.25 86 LEU A N 1
ATOM 667 C CA . LEU A 1 86 ? 8.951 2.820 -14.590 1.00 69.25 86 LEU A CA 1
ATOM 668 C C . LEU A 1 86 ? 10.323 3.376 -14.147 1.00 69.25 86 LEU A C 1
ATOM 670 O O . LEU A 1 86 ? 10.675 3.252 -12.973 1.00 69.25 86 LEU A O 1
ATOM 674 N N . GLY A 1 87 ? 11.099 3.987 -15.053 1.00 65.19 87 GLY A N 1
ATOM 675 C CA . GLY A 1 87 ? 12.401 4.582 -14.733 1.00 65.19 87 GLY A CA 1
ATOM 676 C C . GLY A 1 87 ? 13.575 3.597 -14.723 1.00 65.19 87 GLY A C 1
ATOM 677 O O . GLY A 1 87 ? 14.586 3.868 -14.079 1.00 65.19 87 GLY A O 1
ATOM 678 N N . TYR A 1 88 ? 13.481 2.475 -15.448 1.00 62.69 88 TYR A N 1
ATOM 679 C CA . TYR A 1 88 ? 14.575 1.509 -15.624 1.00 62.69 88 TYR A CA 1
ATOM 680 C C . TYR A 1 88 ? 15.173 1.578 -17.047 1.00 62.69 88 TYR A C 1
ATOM 682 O O . TYR A 1 88 ? 14.971 0.660 -17.850 1.00 62.69 88 TYR A O 1
ATOM 690 N N . PRO A 1 89 ? 15.941 2.634 -17.392 1.00 60.50 89 PRO A N 1
ATOM 691 C CA . PRO A 1 89 ? 16.431 2.852 -18.756 1.00 60.50 89 PRO A CA 1
ATOM 692 C C . PRO A 1 89 ? 17.417 1.775 -19.231 1.00 60.50 89 PRO A C 1
ATOM 694 O O . PRO A 1 89 ? 17.402 1.418 -20.406 1.00 60.50 89 PRO A O 1
ATOM 697 N N . ALA A 1 90 ? 18.222 1.202 -18.327 1.00 58.31 90 ALA A N 1
ATOM 698 C CA . ALA A 1 90 ? 19.171 0.135 -18.660 1.00 58.31 90 ALA A CA 1
ATOM 699 C C . ALA A 1 90 ? 18.460 -1.133 -19.167 1.00 58.31 90 ALA A C 1
ATOM 701 O O . ALA A 1 90 ? 18.822 -1.687 -20.201 1.00 58.31 90 ALA A O 1
ATOM 702 N N . LEU A 1 91 ? 17.376 -1.536 -18.496 1.00 60.03 91 LEU A N 1
ATOM 70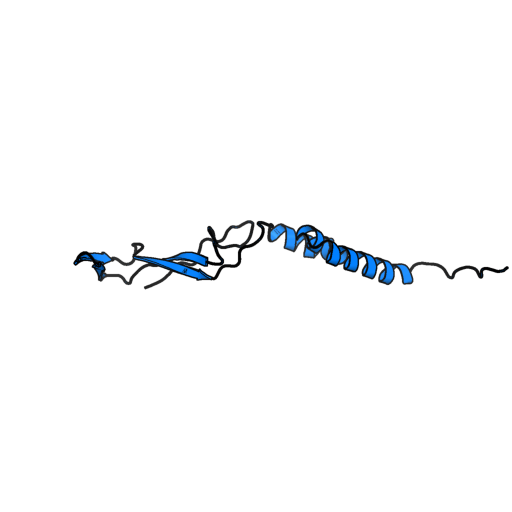3 C CA . LEU A 1 91 ? 16.573 -2.696 -18.891 1.00 60.03 91 LEU A CA 1
ATOM 704 C C . LEU A 1 91 ? 15.734 -2.433 -20.152 1.00 60.03 91 LEU A C 1
ATOM 706 O O . LEU A 1 91 ? 15.391 -3.378 -20.860 1.00 60.03 91 LEU A O 1
ATOM 710 N N . GLY A 1 92 ? 15.371 -1.176 -20.421 1.00 57.84 92 GLY A N 1
ATOM 711 C CA . GLY A 1 92 ? 14.686 -0.774 -21.653 1.00 57.84 92 GLY A CA 1
ATOM 712 C C . GLY A 1 92 ? 15.605 -0.816 -22.879 1.00 57.84 92 GLY A C 1
ATOM 713 O O . GLY A 1 92 ? 15.214 -1.328 -23.929 1.00 57.84 92 GLY A O 1
ATOM 714 N N . ALA A 1 93 ? 16.851 -0.352 -22.733 1.00 57.66 93 ALA A N 1
ATOM 715 C CA . ALA A 1 93 ? 17.851 -0.366 -23.800 1.00 57.66 93 ALA A CA 1
ATOM 716 C C . ALA A 1 93 ? 18.231 -1.793 -24.233 1.00 57.66 93 ALA A C 1
ATOM 718 O O . ALA A 1 93 ? 18.365 -2.057 -25.427 1.00 57.66 93 ALA A O 1
ATOM 719 N N . GLU A 1 94 ? 18.320 -2.740 -23.294 1.00 59.94 94 GLU A N 1
ATOM 720 C CA . GLU A 1 94 ? 18.572 -4.152 -23.611 1.00 59.94 94 GLU A CA 1
ATOM 721 C C . GLU A 1 94 ? 17.444 -4.789 -24.436 1.00 59.94 94 GLU A C 1
ATOM 723 O O . GLU A 1 94 ? 17.712 -5.548 -25.371 1.00 59.94 94 GLU A O 1
ATOM 728 N N . VAL A 1 95 ? 16.178 -4.474 -24.126 1.00 61.62 95 VAL A N 1
ATOM 729 C CA . VAL A 1 95 ? 15.018 -4.978 -24.883 1.00 61.62 95 VAL A CA 1
ATOM 730 C C . VAL A 1 95 ? 15.034 -4.429 -26.307 1.00 61.62 95 VAL A C 1
ATOM 732 O O . VAL A 1 95 ? 14.836 -5.193 -27.255 1.00 61.62 95 VAL A O 1
ATOM 735 N N . LEU A 1 96 ? 15.333 -3.137 -26.465 1.00 58.91 96 LEU A N 1
ATOM 736 C CA . LEU A 1 96 ? 15.430 -2.492 -27.771 1.00 58.91 96 LEU A CA 1
ATOM 737 C C . LEU A 1 96 ? 16.586 -3.081 -28.604 1.00 58.91 96 LEU A C 1
ATOM 739 O O . LEU A 1 96 ? 16.366 -3.504 -29.739 1.00 58.91 96 LEU A O 1
ATOM 743 N N . GLN A 1 97 ? 17.781 -3.215 -28.017 1.00 58.88 97 GLN A N 1
ATOM 744 C CA . GLN A 1 97 ? 18.978 -3.756 -28.678 1.00 58.88 97 GLN A CA 1
ATOM 745 C C . GLN A 1 97 ? 18.802 -5.229 -29.089 1.00 58.88 97 GLN A C 1
ATOM 747 O O . GLN A 1 97 ? 19.158 -5.626 -30.201 1.00 58.88 97 GLN A O 1
ATOM 752 N N . ARG A 1 98 ? 18.208 -6.056 -28.217 1.00 59.00 98 ARG A N 1
ATOM 753 C CA . ARG A 1 98 ? 17.995 -7.491 -28.475 1.00 59.00 98 ARG A CA 1
ATOM 754 C C . ARG A 1 98 ? 16.922 -7.736 -29.542 1.00 59.00 98 ARG A C 1
ATOM 756 O O . ARG A 1 98 ? 17.030 -8.698 -30.300 1.00 59.00 98 ARG A O 1
ATOM 763 N N . ARG A 1 99 ? 15.908 -6.868 -29.640 1.00 59.66 99 ARG A N 1
ATOM 764 C CA . ARG A 1 99 ? 14.855 -6.941 -30.671 1.00 59.66 99 ARG A CA 1
ATOM 765 C C . ARG A 1 99 ? 15.345 -6.443 -32.032 1.00 59.66 99 ARG A C 1
ATOM 767 O O . ARG A 1 99 ? 15.055 -7.093 -33.033 1.00 59.66 99 ARG A O 1
ATOM 774 N N . PHE A 1 100 ? 16.128 -5.362 -32.076 1.00 58.09 100 PHE A N 1
ATOM 775 C CA . PHE A 1 100 ? 16.681 -4.843 -33.333 1.00 58.09 100 PHE A CA 1
ATOM 776 C C . PHE A 1 100 ? 17.742 -5.782 -33.932 1.00 58.09 100 PHE A C 1
ATOM 778 O O . PHE A 1 100 ? 17.761 -5.996 -35.140 1.00 58.09 100 PHE A O 1
ATOM 785 N N . CYS A 1 101 ? 18.543 -6.446 -33.091 1.00 60.22 101 CYS A N 1
ATOM 786 C CA . CYS A 1 101 ? 19.484 -7.482 -33.533 1.00 60.22 101 CYS A CA 1
ATOM 787 C C . CYS A 1 101 ? 18.773 -8.792 -33.955 1.00 60.22 101 CYS A C 1
ATOM 789 O O . CYS A 1 101 ? 19.164 -9.439 -34.928 1.00 60.22 101 CYS A O 1
ATOM 791 N N . GLY A 1 102 ? 17.677 -9.160 -33.274 1.00 56.59 102 GLY A N 1
ATOM 792 C CA . GLY A 1 102 ? 16.918 -10.386 -33.556 1.00 56.59 102 GLY A CA 1
ATOM 793 C C . GLY A 1 102 ? 16.005 -10.327 -34.789 1.00 56.59 102 GLY A C 1
ATOM 794 O O . GLY A 1 102 ? 15.836 -11.338 -35.461 1.00 56.59 102 GLY A O 1
ATOM 795 N N . ILE A 1 103 ? 15.429 -9.163 -35.108 1.00 56.00 103 ILE A N 1
ATOM 796 C CA . ILE A 1 103 ? 14.528 -8.985 -36.267 1.00 56.00 103 ILE A CA 1
ATOM 797 C C . ILE A 1 103 ? 15.292 -8.414 -37.479 1.00 56.00 103 ILE A C 1
ATOM 799 O O . ILE A 1 103 ? 14.970 -8.746 -38.619 1.00 56.00 103 ILE A O 1
ATOM 803 N N . GLY A 1 104 ? 16.365 -7.641 -37.256 1.00 49.34 104 GLY A N 1
ATOM 804 C CA . GLY A 1 104 ? 17.245 -7.131 -38.316 1.00 49.34 104 GLY A CA 1
ATOM 805 C C . GLY A 1 104 ? 18.078 -8.207 -39.024 1.00 49.34 104 GLY A C 1
ATOM 806 O O . GLY A 1 104 ? 18.515 -7.993 -40.148 1.00 49.34 104 GLY A O 1
ATOM 807 N N . SER A 1 105 ? 18.240 -9.392 -38.425 1.00 50.97 105 SER A N 1
ATOM 808 C CA . SER A 1 105 ? 18.970 -10.508 -39.051 1.00 50.97 105 SER A CA 1
ATOM 809 C C . SER A 1 105 ? 18.175 -11.245 -40.143 1.00 50.97 105 SER A C 1
ATOM 811 O O . SER A 1 105 ? 18.760 -12.028 -40.886 1.00 50.97 105 SER A O 1
ATOM 813 N N . LEU A 1 106 ? 16.859 -11.013 -40.272 1.00 52.91 106 LEU A N 1
ATOM 814 C CA . LEU A 1 106 ? 16.026 -11.653 -41.308 1.00 52.91 106 LEU A CA 1
ATOM 815 C C . LEU A 1 106 ? 15.704 -10.745 -42.501 1.00 52.91 106 LEU A C 1
ATOM 817 O O . LEU A 1 106 ? 15.184 -11.226 -43.506 1.00 52.91 106 LEU A O 1
ATOM 821 N N . ILE A 1 107 ? 16.040 -9.454 -42.440 1.00 61.94 107 ILE A N 1
ATOM 822 C CA . ILE A 1 107 ? 15.802 -8.518 -43.541 1.00 61.94 107 ILE A CA 1
ATOM 823 C C . ILE A 1 107 ? 17.136 -7.867 -43.937 1.00 61.94 107 ILE A C 1
ATOM 825 O O . ILE A 1 107 ? 17.419 -6.745 -43.533 1.00 61.94 107 ILE A O 1
ATOM 829 N N . ARG A 1 108 ? 17.861 -8.577 -44.833 1.00 42.22 108 ARG A N 1
ATOM 830 C CA . ARG A 1 108 ? 18.685 -8.042 -45.953 1.00 42.22 108 ARG A CA 1
ATOM 831 C C . ARG A 1 108 ? 20.100 -7.513 -45.594 1.00 42.22 108 ARG A C 1
ATOM 833 O O . ARG A 1 108 ? 20.221 -6.704 -44.695 1.00 42.22 108 ARG A O 1
ATOM 840 N N . PHE A 1 109 ? 21.241 -7.838 -46.228 1.00 39.44 109 PHE A N 1
ATOM 841 C CA . PHE A 1 109 ? 21.730 -8.568 -47.427 1.00 39.44 109 PHE A CA 1
ATOM 842 C C . PHE A 1 109 ? 23.106 -9.203 -47.050 1.00 39.44 109 PHE A C 1
ATOM 844 O O . PHE A 1 109 ? 23.727 -8.707 -46.108 1.00 39.44 109 PHE A O 1
ATOM 851 N N . PRO A 1 110 ? 23.641 -10.231 -47.754 1.00 40.53 110 PRO A N 1
ATOM 852 C CA . PRO A 1 110 ? 25.025 -10.659 -47.535 1.00 40.53 110 PRO A CA 1
ATOM 853 C C . PRO A 1 110 ? 25.976 -9.479 -47.800 1.00 40.53 110 PRO A C 1
ATOM 855 O O . PRO A 1 110 ? 25.798 -8.787 -48.808 1.00 40.53 110 PRO A O 1
ATOM 858 N N . PRO A 1 111 ? 26.971 -9.220 -46.933 1.00 42.50 111 PRO A N 1
ATOM 859 C CA . PRO A 1 111 ? 27.994 -8.242 -47.249 1.00 42.50 111 PRO A CA 1
ATOM 860 C C . PRO A 1 111 ? 28.723 -8.720 -48.506 1.00 42.50 111 PRO A C 1
ATOM 862 O O . PRO A 1 111 ? 29.177 -9.863 -48.584 1.00 42.50 111 PRO A O 1
ATOM 865 N N . HIS A 1 112 ? 28.800 -7.843 -49.506 1.00 42.12 112 HIS A N 1
ATOM 866 C CA . HIS A 1 112 ? 29.755 -7.980 -50.596 1.00 42.12 112 HIS A CA 1
ATOM 867 C C . HIS A 1 112 ? 31.138 -8.332 -50.021 1.00 42.12 112 HIS A C 1
ATOM 869 O O . HIS A 1 112 ? 31.509 -7.786 -48.977 1.00 42.12 112 HIS A O 1
ATOM 875 N N . PRO A 1 113 ? 31.911 -9.221 -50.671 1.00 37.06 113 PRO A N 1
ATOM 876 C CA . PRO A 1 113 ? 33.252 -9.528 -50.206 1.00 37.06 113 PRO A CA 1
ATOM 877 C C . PRO A 1 113 ? 34.088 -8.246 -50.283 1.00 37.06 113 PRO A C 1
ATOM 879 O O . PRO A 1 113 ? 34.264 -7.687 -51.365 1.00 37.06 113 PRO A O 1
ATOM 882 N N . MET A 1 114 ? 34.591 -7.770 -49.143 1.00 33.62 114 MET A N 1
ATOM 883 C CA . MET A 1 114 ? 35.702 -6.822 -49.146 1.00 33.62 114 MET A CA 1
ATOM 884 C C . MET A 1 114 ? 36.900 -7.550 -49.759 1.00 33.62 114 MET A C 1
ATOM 886 O O . MET A 1 114 ? 37.399 -8.523 -49.194 1.00 33.62 114 MET A O 1
ATOM 890 N N . GLN A 1 115 ? 37.299 -7.109 -50.949 1.00 34.50 115 GLN A N 1
ATOM 891 C CA . GLN A 1 115 ? 38.603 -7.391 -51.527 1.00 34.50 115 GLN A CA 1
ATOM 892 C C . GLN A 1 115 ? 39.527 -6.196 -51.284 1.00 34.50 115 GLN A C 1
ATOM 894 O O . GLN A 1 115 ? 39.086 -5.052 -51.411 1.00 34.50 115 GLN A O 1
ATOM 899 N N . VAL A 1 116 ? 40.802 -6.554 -51.081 1.00 36.19 116 VAL A N 1
ATOM 900 C CA . VAL A 1 116 ? 42.042 -5.758 -50.997 1.00 36.19 116 VAL A CA 1
ATOM 901 C C . VAL A 1 116 ? 42.359 -5.164 -49.630 1.00 36.19 116 VAL A C 1
ATOM 903 O O . VAL A 1 116 ? 41.680 -4.212 -49.196 1.00 36.19 116 VAL A O 1
#

pLDDT: mean 74.51, std 14.69, range [33.62, 90.19]

Foldseek 3Di:
DAWDDADADQFARWGPPQDPQKDKTFDFDDAQDWDQDPVRDIDHGRRPDGPDIDIDGTDDAPRHGPVVLVVCCVPVVQQPVSCVSSPNVVVNVVSNVVSCVVVVVVDDDPDDDDDD

Radius of gyration: 27.3 Å; chains: 1; bounding box: 66×19×85 Å

Organism: Engystomops pustulosus (NCBI:txid76066)

InterPro domains:
  IPR007829 TM2 domain [PF05154] (63-93)
  IPR050932 TM2 domain-containing protein 1-3-like [PTHR21016] (2-109)

Sequence (116 aa):
YVCLDPEINPVTQEPVRCANFTASAPCYPAPNISCKDYDGNTTAFSGKEIGFYRPFPCRNVNGYSYKVAVALSLFLGWLGADRFYLGYPALGAEVLQRRFCGIGSLIRFPPHPMQV

Secondary structure (DSSP, 8-state):
-EEPPPPBPTTT-PBTT-BTTEEEEEEEPPTTEEEE-TTS-EEEE-SSS--EEEEEE-----S--HHHHHHHHHHHGGGTHHHHHTT-HHHHHHHHHHHHHHHHTSSS--------